Protein AF-A0A4Y8LS66-F1 (afdb_monomer_lite)

Radius of gyration: 32.59 Å; chains: 1; bounding box: 41×45×97 Å

Structure (mmCIF, N/CA/C/O backbone):
data_AF-A0A4Y8LS66-F1
#
_entry.id   AF-A0A4Y8LS66-F1
#
loop_
_atom_site.group_PDB
_atom_site.id
_atom_site.type_symbol
_atom_site.label_atom_id
_atom_site.label_alt_id
_atom_site.label_comp_id
_atom_site.label_asym_id
_atom_site.label_entity_id
_atom_site.label_seq_id
_atom_site.pdbx_PDB_ins_code
_atom_site.Cartn_x
_atom_site.Cartn_y
_atom_site.Cartn_z
_atom_site.occupancy
_atom_site.B_iso_or_equiv
_atom_site.auth_seq_id
_atom_site.auth_comp_id
_atom_site.auth_asym_id
_atom_site.auth_atom_id
_atom_site.pdbx_PDB_model_num
ATOM 1 N N . MET A 1 1 ? -23.556 -33.016 82.962 1.00 52.91 1 MET A N 1
ATOM 2 C CA . MET A 1 1 ? -24.385 -32.426 81.880 1.00 52.91 1 MET A CA 1
ATOM 3 C C . MET A 1 1 ? -23.724 -31.213 81.183 1.00 52.91 1 MET A C 1
ATOM 5 O O . MET A 1 1 ? -24.421 -30.287 80.812 1.00 52.91 1 MET A O 1
ATOM 9 N N . LYS A 1 2 ? -22.394 -31.188 80.949 1.00 52.06 2 LYS A N 1
ATOM 10 C CA . LYS A 1 2 ? -21.693 -30.030 80.322 1.00 52.06 2 LYS A CA 1
ATOM 11 C C . LYS A 1 2 ? -21.057 -30.310 78.947 1.00 52.06 2 LYS A C 1
ATOM 13 O O . LYS A 1 2 ? -20.600 -29.390 78.282 1.00 52.06 2 LYS A O 1
ATOM 18 N N . LYS A 1 3 ? -21.015 -31.574 78.500 1.00 43.00 3 LYS A N 1
ATOM 19 C CA . LYS A 1 3 ? -20.336 -31.973 77.248 1.00 43.00 3 LYS A CA 1
ATOM 20 C C . LYS A 1 3 ? -21.227 -31.909 75.997 1.00 43.00 3 LYS A C 1
ATOM 22 O O . LYS A 1 3 ? -20.695 -31.800 74.900 1.00 43.00 3 LYS A O 1
ATOM 27 N N . LEU A 1 4 ? -22.555 -31.929 76.156 1.00 46.50 4 LEU A N 1
ATOM 28 C CA . LEU A 1 4 ? -23.503 -31.929 75.033 1.00 46.50 4 LEU A CA 1
ATOM 29 C C . LEU A 1 4 ? -23.790 -30.512 74.499 1.00 46.50 4 LEU A C 1
ATOM 31 O O . LEU A 1 4 ? -23.851 -30.319 73.291 1.00 46.50 4 LEU A O 1
ATOM 35 N N . GLN A 1 5 ? -23.838 -29.495 75.370 1.00 47.88 5 GLN A N 1
ATOM 36 C CA . GLN A 1 5 ? -24.086 -28.102 74.961 1.00 47.88 5 GLN A CA 1
ATOM 37 C C . GLN A 1 5 ? -22.929 -27.461 74.176 1.00 47.88 5 GLN A C 1
ATOM 39 O O . GLN A 1 5 ? -23.162 -26.599 73.335 1.00 47.88 5 GLN A O 1
ATOM 44 N N . ARG A 1 6 ? -21.682 -27.908 74.389 1.00 50.78 6 ARG A N 1
ATOM 45 C CA . ARG A 1 6 ? -20.516 -27.384 73.656 1.00 50.78 6 ARG A CA 1
ATOM 46 C C . ARG A 1 6 ? -20.499 -27.781 72.177 1.00 50.78 6 ARG A C 1
ATOM 48 O O . ARG A 1 6 ? -19.992 -27.017 71.371 1.00 50.78 6 ARG A O 1
ATOM 55 N N . ARG A 1 7 ? -21.060 -28.941 71.810 1.00 50.38 7 ARG A N 1
ATOM 56 C CA . ARG A 1 7 ? -21.027 -29.445 70.422 1.00 50.38 7 ARG A CA 1
ATOM 57 C C . ARG A 1 7 ? -22.072 -28.789 69.519 1.00 50.38 7 ARG A C 1
ATOM 59 O O . ARG A 1 7 ? -21.804 -28.571 68.345 1.00 50.38 7 ARG A O 1
ATOM 66 N N . VAL A 1 8 ? -23.223 -28.421 70.080 1.00 50.72 8 VAL A N 1
ATOM 67 C CA . VAL A 1 8 ? -24.297 -27.734 69.343 1.00 50.72 8 VAL A CA 1
ATOM 68 C C . VAL A 1 8 ? -23.900 -26.287 69.016 1.00 50.72 8 VAL A C 1
ATOM 70 O O . VAL A 1 8 ? -24.192 -25.796 67.932 1.00 50.72 8 VAL A O 1
ATOM 73 N N . SER A 1 9 ? -23.147 -25.631 69.905 1.00 49.41 9 SER A N 1
ATOM 74 C CA . SER A 1 9 ? -22.680 -24.253 69.706 1.00 49.41 9 SER A CA 1
ATOM 75 C C . SER A 1 9 ? -21.636 -24.116 68.591 1.00 49.41 9 SER A C 1
ATOM 77 O O . SER A 1 9 ? -21.665 -23.129 67.864 1.00 49.41 9 SER A O 1
ATOM 79 N N . THR A 1 10 ? -20.751 -25.100 68.399 1.00 49.72 10 THR A N 1
ATOM 80 C CA . THR A 1 10 ? -19.751 -25.048 67.318 1.00 49.72 10 THR A CA 1
ATOM 81 C C . THR A 1 10 ? -20.375 -25.315 65.947 1.00 49.72 10 THR A C 1
ATOM 83 O O . THR A 1 10 ? -19.986 -24.685 64.970 1.00 49.72 10 THR A O 1
ATOM 86 N N . PHE A 1 11 ? -21.385 -26.187 65.870 1.00 47.47 11 PHE A N 1
ATOM 87 C CA . PHE A 1 11 ? -22.089 -26.465 64.613 1.00 47.47 11 PHE A CA 1
ATOM 88 C C . PHE A 1 11 ? -22.951 -25.288 64.135 1.00 47.47 11 PHE A C 1
ATOM 90 O O . PHE A 1 11 ? -23.036 -25.045 62.935 1.00 47.47 11 PHE A O 1
ATOM 97 N N . LEU A 1 12 ? -23.536 -24.514 65.054 1.00 43.09 12 LEU A N 1
ATOM 98 C CA . LEU A 1 12 ? -24.383 -23.373 64.694 1.00 43.09 12 LEU A CA 1
ATOM 99 C C . LEU A 1 12 ? -23.585 -22.177 64.132 1.00 43.09 12 LEU A C 1
ATOM 101 O O . LEU A 1 12 ? -24.113 -21.402 63.342 1.00 43.09 12 LEU A O 1
ATOM 105 N N . ILE A 1 13 ? -22.305 -22.041 64.497 1.00 49.91 13 ILE A N 1
ATOM 106 C CA . ILE A 1 13 ? -21.443 -20.929 64.050 1.00 49.91 13 ILE A CA 1
ATOM 107 C C . ILE A 1 13 ? -20.869 -21.181 62.643 1.00 49.91 13 ILE A C 1
ATOM 109 O O . ILE A 1 13 ? -20.672 -20.236 61.879 1.00 49.91 13 ILE A O 1
ATOM 113 N N . VAL A 1 14 ? -20.661 -22.447 62.259 1.00 48.34 14 VAL A N 1
ATOM 114 C CA . V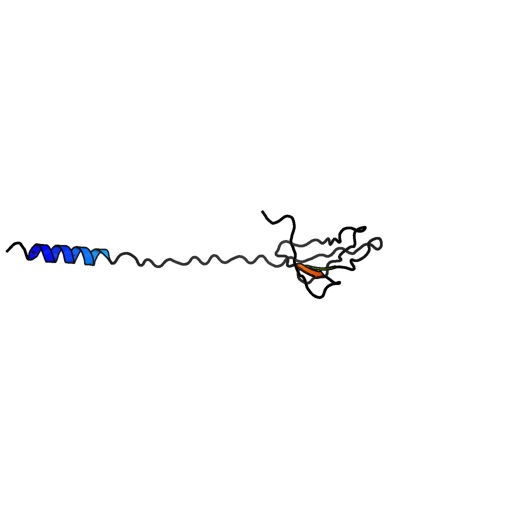AL A 1 14 ? -20.121 -22.813 60.934 1.00 48.34 14 VAL A CA 1
ATOM 115 C C . VAL A 1 14 ? -21.180 -22.701 59.829 1.00 48.34 14 VAL A C 1
ATOM 117 O O . VAL A 1 14 ? -20.859 -22.342 58.702 1.00 48.34 14 VAL A O 1
ATOM 120 N N . VAL A 1 15 ? -22.459 -22.934 60.140 1.00 49.34 15 VAL A N 1
ATOM 121 C CA . VAL A 1 15 ? -23.541 -22.824 59.141 1.00 49.34 15 VAL A CA 1
ATOM 122 C C . VAL A 1 15 ? -23.910 -21.360 58.855 1.00 49.34 15 VAL A C 1
ATOM 124 O O . VAL A 1 15 ? -24.299 -21.031 57.737 1.00 49.34 15 VAL A O 1
ATOM 127 N N . LEU A 1 16 ? -23.716 -20.448 59.817 1.00 44.44 16 LEU A N 1
ATOM 128 C CA . LEU A 1 16 ? -24.032 -19.023 59.644 1.00 44.44 16 LEU A CA 1
ATOM 129 C C . LEU A 1 16 ? -22.964 -18.239 58.852 1.00 44.44 16 LEU A C 1
ATOM 131 O O . LEU A 1 16 ? -23.201 -17.097 58.471 1.00 44.44 16 LEU A O 1
ATOM 135 N N . SER A 1 17 ? -21.799 -18.833 58.578 1.00 46.31 17 SER A N 1
ATOM 136 C CA . SER A 1 17 ? -20.685 -18.171 57.878 1.00 46.31 17 SER A CA 1
ATOM 137 C C . SER A 1 17 ? -20.613 -18.471 56.372 1.00 46.31 17 SER A C 1
ATOM 139 O O . SER A 1 17 ? -19.744 -17.934 55.692 1.00 46.31 17 SER A O 1
ATOM 141 N N . PHE A 1 18 ? -21.543 -19.261 55.819 1.00 47.69 18 PHE A N 1
ATOM 142 C CA . PHE A 1 18 ? -21.505 -19.682 54.408 1.00 47.69 18 PHE A CA 1
ATOM 143 C C . PHE A 1 18 ? -22.506 -18.977 53.471 1.00 47.69 18 PHE A C 1
ATOM 145 O O . PHE A 1 18 ? -22.561 -19.297 52.288 1.00 47.69 18 PHE A O 1
ATOM 152 N N . VAL A 1 19 ? -23.300 -18.016 53.959 1.00 52.09 19 VAL A N 1
ATOM 153 C CA . VAL A 1 19 ? -24.431 -17.441 53.190 1.00 52.09 19 VAL A CA 1
ATOM 154 C C . VAL A 1 19 ? -24.089 -16.117 52.476 1.00 52.09 19 VAL A C 1
ATOM 156 O O . VAL A 1 19 ? -24.923 -15.560 51.773 1.00 52.09 19 VAL A O 1
ATOM 159 N N . PHE A 1 20 ? -22.861 -15.598 52.586 1.00 50.84 20 PHE A N 1
ATOM 160 C CA . PHE A 1 20 ? -22.586 -14.187 52.260 1.00 50.84 20 PHE A CA 1
ATOM 161 C C . PHE A 1 20 ? -21.772 -13.880 50.989 1.00 50.84 20 PHE A C 1
ATOM 163 O O . PHE A 1 20 ? -21.187 -12.805 50.910 1.00 50.84 20 PHE A O 1
ATOM 170 N N . LEU A 1 21 ? -21.705 -14.759 49.980 1.00 54.22 21 LEU A N 1
ATOM 171 C CA . LEU A 1 21 ? -20.751 -14.566 48.867 1.00 54.22 21 LEU A CA 1
ATOM 172 C C . LEU A 1 21 ? -21.281 -14.875 47.458 1.00 54.22 21 LEU A C 1
ATOM 174 O O . LEU A 1 21 ? -20.561 -15.411 46.623 1.00 54.22 21 LEU A O 1
ATOM 178 N N . ILE A 1 22 ? -22.521 -14.487 47.153 1.00 60.00 22 ILE A N 1
ATOM 179 C CA . ILE A 1 22 ? -22.997 -14.458 45.758 1.00 60.00 22 ILE A CA 1
ATOM 180 C C . ILE A 1 22 ? -23.662 -13.107 45.477 1.00 60.00 22 ILE A C 1
ATOM 182 O O . ILE A 1 22 ? -24.878 -12.997 45.358 1.00 60.00 22 ILE A O 1
ATOM 186 N N . ALA A 1 23 ? -22.853 -12.049 45.411 1.00 64.88 23 ALA A N 1
ATOM 187 C CA . ALA A 1 23 ? -23.288 -10.803 44.793 1.00 64.88 23 ALA A CA 1
ATOM 188 C C . ALA A 1 23 ? -23.220 -10.975 43.263 1.00 64.88 23 ALA A C 1
ATOM 190 O O . ALA A 1 23 ? -22.180 -11.411 42.760 1.00 64.88 23 ALA A O 1
ATOM 191 N N . PRO A 1 24 ? -24.282 -10.659 42.502 1.00 63.56 24 PRO A N 1
ATOM 192 C CA . PRO A 1 24 ? -24.209 -10.669 41.050 1.00 63.56 24 PRO A CA 1
ATOM 193 C C . PRO A 1 24 ? -23.256 -9.558 40.605 1.00 63.56 24 PRO A C 1
ATOM 195 O O . PRO A 1 24 ? -23.510 -8.372 40.814 1.00 63.56 24 PRO A O 1
ATOM 198 N N . VAL A 1 25 ? -22.136 -9.950 40.004 1.00 67.19 25 VAL A N 1
ATOM 199 C CA . VAL A 1 25 ? -21.212 -9.017 39.363 1.00 67.19 25 VAL A CA 1
ATOM 200 C C . VAL A 1 25 ? -21.927 -8.491 38.120 1.00 67.19 25 VAL A C 1
ATOM 202 O O . VAL A 1 25 ? -22.044 -9.197 37.120 1.00 67.19 25 VAL A O 1
ATOM 205 N N . ALA A 1 26 ? -22.480 -7.280 38.196 1.00 64.12 26 ALA A N 1
ATOM 206 C CA . ALA A 1 26 ? -23.073 -6.624 37.040 1.00 64.12 26 ALA A CA 1
ATOM 207 C C . ALA A 1 26 ? -21.974 -6.427 35.987 1.00 64.12 26 ALA A C 1
ATOM 209 O O . ALA A 1 26 ? -21.045 -5.642 36.176 1.00 64.12 26 ALA A O 1
ATOM 210 N N . SER A 1 27 ? -22.041 -7.193 34.899 1.00 64.50 27 SER A N 1
ATOM 211 C CA . SER A 1 27 ? -21.121 -7.050 33.777 1.00 64.50 27 SER A CA 1
ATOM 212 C C . SER A 1 27 ? -21.424 -5.731 33.071 1.00 64.50 27 SER A C 1
ATOM 214 O O . SER A 1 27 ? -22.399 -5.618 32.331 1.00 64.50 27 SER A O 1
ATOM 216 N N . ILE A 1 28 ? -20.602 -4.713 33.326 1.00 63.69 28 ILE A N 1
ATOM 217 C CA . ILE A 1 28 ? -20.619 -3.464 32.566 1.00 63.69 28 ILE A CA 1
ATOM 218 C C . ILE A 1 28 ? -20.091 -3.799 31.169 1.00 63.69 28 ILE A C 1
ATOM 220 O O . ILE A 1 28 ? -18.889 -3.959 30.962 1.00 63.69 28 ILE A O 1
ATOM 224 N N . SER A 1 29 ? -21.004 -3.955 30.212 1.00 62.12 29 SER A N 1
ATOM 225 C CA . SER A 1 29 ? -20.662 -3.995 28.794 1.00 62.12 29 SER A CA 1
ATOM 226 C C . SER A 1 29 ? -20.216 -2.593 28.385 1.00 62.12 29 SER A C 1
ATOM 228 O O . SER A 1 29 ? -21.030 -1.686 28.224 1.00 62.12 29 SER A O 1
ATOM 230 N N . VAL A 1 30 ? -18.903 -2.395 28.270 1.00 59.16 30 VAL A N 1
ATOM 231 C CA . VAL A 1 30 ? -18.352 -1.224 27.590 1.00 59.16 30 VAL A CA 1
ATOM 232 C C . VAL A 1 30 ? -18.571 -1.465 26.101 1.00 59.16 30 VAL A C 1
ATOM 234 O O . VAL A 1 30 ? -17.905 -2.308 25.503 1.00 59.16 30 VAL A O 1
ATOM 237 N N . ALA A 1 31 ? -19.542 -0.769 25.513 1.00 60.88 31 ALA A N 1
ATOM 238 C CA . ALA A 1 31 ? -19.703 -0.740 24.069 1.00 60.88 31 ALA A CA 1
ATOM 239 C C . ALA A 1 31 ? -18.419 -0.152 23.467 1.00 60.88 31 ALA A C 1
ATOM 241 O O . ALA A 1 31 ? -18.130 1.033 23.632 1.00 60.88 31 ALA A O 1
ATOM 242 N N . ALA A 1 32 ? -17.616 -0.995 22.820 1.00 59.19 32 ALA A N 1
ATOM 243 C CA . ALA A 1 32 ? -16.482 -0.538 22.037 1.00 59.19 32 ALA A CA 1
ATOM 244 C C . ALA A 1 32 ? -17.037 0.327 20.901 1.00 59.19 32 ALA A C 1
ATOM 246 O O . ALA A 1 32 ? -17.744 -0.181 20.031 1.00 59.19 32 ALA A O 1
ATOM 247 N N . SER A 1 33 ? -16.758 1.633 20.914 1.00 56.12 33 SER A N 1
ATOM 248 C CA . SER A 1 33 ? -17.037 2.472 19.753 1.00 56.12 33 SER A CA 1
ATOM 249 C C . SER A 1 33 ? -16.118 2.002 18.630 1.00 56.12 33 SER A C 1
ATOM 251 O O . SER A 1 33 ? -14.918 2.286 18.639 1.00 56.12 33 SER A O 1
ATOM 253 N N . THR A 1 34 ? -16.646 1.228 17.689 1.00 65.75 34 THR A N 1
ATOM 254 C CA . THR A 1 34 ? -15.924 0.903 16.463 1.00 65.75 34 THR A CA 1
ATOM 255 C C . THR A 1 34 ? -15.762 2.208 15.695 1.00 65.75 34 THR A C 1
ATOM 257 O O . THR A 1 34 ? -16.747 2.748 15.192 1.00 65.75 34 THR A O 1
ATOM 260 N N . ALA A 1 35 ? -14.548 2.762 15.682 1.00 76.81 35 ALA A N 1
ATOM 261 C CA . ALA A 1 35 ? -14.236 3.897 14.825 1.00 76.81 35 ALA A CA 1
ATOM 262 C C . ALA A 1 35 ? -14.630 3.533 13.385 1.00 76.81 35 ALA A C 1
ATOM 264 O O . ALA A 1 35 ? -14.339 2.424 12.937 1.00 76.81 35 ALA A O 1
ATOM 265 N N . ALA A 1 36 ? -15.350 4.428 12.706 1.00 89.31 36 ALA A N 1
ATOM 266 C CA . ALA A 1 36 ? -15.751 4.214 11.320 1.00 89.31 36 ALA A CA 1
ATOM 267 C C . ALA A 1 36 ? -14.513 4.064 10.422 1.00 89.31 36 ALA A C 1
ATOM 269 O O . ALA A 1 36 ? -13.435 4.558 10.762 1.00 89.31 36 ALA A O 1
ATOM 270 N N . ASP A 1 37 ? -14.662 3.395 9.281 1.00 93.88 37 ASP A N 1
ATOM 271 C CA . ASP A 1 37 ? -13.587 3.314 8.293 1.00 93.88 37 ASP A CA 1
ATOM 272 C C . ASP A 1 37 ? -13.313 4.699 7.698 1.00 93.88 37 ASP A C 1
ATOM 274 O O . ASP A 1 37 ? -14.236 5.453 7.384 1.00 93.88 37 ASP A O 1
ATOM 278 N N . ALA A 1 38 ? -12.033 5.031 7.541 1.00 96.38 38 ALA A N 1
ATOM 279 C CA . ALA A 1 38 ? -11.618 6.276 6.916 1.00 96.38 38 ALA A CA 1
ATOM 280 C C . ALA A 1 38 ? -11.847 6.244 5.395 1.00 96.38 38 ALA A C 1
ATOM 282 O O . ALA A 1 38 ? -11.574 5.242 4.727 1.00 96.38 38 ALA A O 1
ATOM 283 N N . GLU A 1 39 ? -12.274 7.365 4.821 1.00 97.25 39 GLU A N 1
ATOM 284 C CA . GLU A 1 39 ? -12.258 7.568 3.374 1.00 97.25 39 GLU A CA 1
ATOM 285 C C . GLU A 1 39 ? -10.819 7.814 2.905 1.00 97.25 39 GLU A C 1
ATOM 287 O O . GLU A 1 39 ? -10.066 8.542 3.553 1.00 97.25 39 GLU A O 1
ATOM 292 N N . VAL A 1 40 ? -10.430 7.198 1.788 1.00 98.00 40 VAL A N 1
ATOM 293 C CA . VAL A 1 40 ? -9.070 7.255 1.235 1.00 98.00 40 VAL A CA 1
ATOM 294 C C . VAL A 1 40 ? -9.057 8.105 -0.030 1.00 98.00 40 VAL A C 1
ATOM 296 O O . VAL A 1 40 ? -9.824 7.856 -0.957 1.00 98.00 40 VAL A O 1
ATOM 299 N N . PHE A 1 41 ? -8.118 9.050 -0.104 1.00 97.81 41 PHE A N 1
ATOM 300 C CA . PHE A 1 41 ? -7.916 9.951 -1.239 1.00 97.81 41 PHE A CA 1
ATOM 301 C C . PHE A 1 41 ? -6.520 9.724 -1.853 1.00 97.81 41 PHE A C 1
ATOM 303 O O . PHE A 1 41 ? -5.529 10.309 -1.398 1.00 97.81 41 PHE A O 1
ATOM 310 N N . PRO A 1 42 ? -6.395 8.854 -2.875 1.00 97.00 42 PRO A N 1
ATOM 311 C CA . PRO A 1 42 ? -5.127 8.619 -3.557 1.00 97.00 42 PRO A CA 1
ATOM 312 C C . PRO A 1 42 ? -4.670 9.854 -4.335 1.00 97.00 42 PRO A C 1
ATOM 314 O O . PRO A 1 42 ? -5.460 10.492 -5.033 1.00 97.00 42 PRO A O 1
ATOM 317 N N . TYR A 1 43 ? -3.375 10.162 -4.283 1.00 95.38 43 TYR A N 1
ATOM 318 C CA . TYR A 1 43 ? -2.807 11.203 -5.134 1.00 95.38 43 TYR A CA 1
ATOM 319 C C . TYR A 1 43 ? -2.517 10.672 -6.535 1.00 95.38 43 TYR A C 1
ATOM 321 O O . TYR A 1 43 ? -2.013 9.563 -6.710 1.00 95.38 43 TYR A O 1
ATOM 329 N N . THR A 1 44 ? -2.778 11.493 -7.550 1.00 89.62 44 THR A N 1
ATOM 330 C CA . THR A 1 44 ? -2.400 11.171 -8.927 1.00 89.62 44 THR A CA 1
ATOM 331 C C . THR A 1 44 ? -0.881 11.158 -9.068 1.00 89.62 44 THR A C 1
ATOM 333 O O . THR A 1 44 ? -0.207 12.137 -8.738 1.00 89.62 44 THR A O 1
ATOM 336 N N . GLN A 1 45 ? -0.339 10.068 -9.605 1.00 87.69 45 GLN A N 1
ATOM 337 C CA . GLN A 1 45 ? 1.084 9.956 -9.899 1.00 87.69 45 GLN A CA 1
ATOM 338 C C . GLN A 1 45 ? 1.466 10.905 -11.047 1.00 87.69 45 GLN A C 1
ATOM 340 O O . GLN A 1 45 ? 0.884 10.863 -12.129 1.00 87.69 45 GLN A O 1
ATOM 345 N N . GLY A 1 46 ? 2.472 11.754 -10.826 1.00 87.25 46 GLY A N 1
ATOM 346 C CA . GLY A 1 46 ? 3.052 12.570 -11.896 1.00 87.25 46 GLY A CA 1
ATOM 347 C C . GLY A 1 46 ? 3.839 11.721 -12.902 1.00 87.25 46 GLY A C 1
ATOM 348 O O . GLY A 1 46 ? 4.484 10.747 -12.524 1.00 87.25 46 GLY A O 1
ATOM 349 N N . THR A 1 47 ? 3.864 12.129 -14.172 1.00 87.44 47 THR A N 1
ATOM 350 C CA . THR A 1 47 ? 4.486 11.372 -15.283 1.00 87.44 47 THR A CA 1
ATOM 351 C C . THR A 1 47 ? 5.992 11.140 -15.142 1.00 87.44 47 THR A C 1
ATOM 353 O O . THR A 1 47 ? 6.530 10.218 -15.744 1.00 87.44 47 THR A O 1
ATOM 356 N N . LYS A 1 48 ? 6.686 11.956 -14.338 1.00 88.38 48 LYS A N 1
ATOM 357 C CA . LYS A 1 48 ? 8.122 11.797 -14.047 1.00 88.38 48 LYS A CA 1
ATOM 358 C C . LYS A 1 48 ? 8.444 10.614 -13.124 1.00 88.38 48 LYS A C 1
ATOM 360 O O . LYS A 1 48 ? 9.614 10.281 -12.961 1.00 88.38 48 LYS A O 1
ATOM 365 N N . TYR A 1 49 ? 7.437 10.031 -12.478 1.00 89.25 49 TYR A N 1
ATOM 366 C CA . TYR A 1 49 ? 7.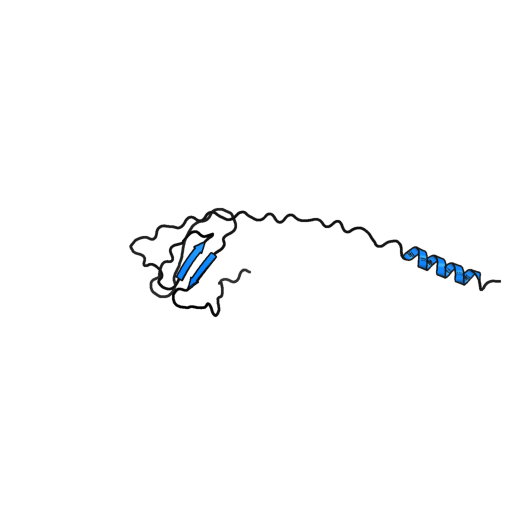599 8.925 -11.542 1.00 89.25 49 TYR A CA 1
ATOM 367 C C . TYR A 1 49 ? 7.243 7.604 -12.213 1.00 89.25 49 TYR A C 1
ATOM 369 O O . TYR A 1 49 ? 6.275 7.531 -12.969 1.00 89.25 49 TYR A O 1
ATOM 377 N N . GLN A 1 50 ? 8.006 6.558 -11.910 1.00 92.56 50 GLN A N 1
ATOM 378 C CA . GLN A 1 50 ? 7.729 5.207 -12.388 1.00 92.56 50 GLN A CA 1
ATOM 379 C C . GLN A 1 50 ? 6.855 4.461 -11.381 1.00 92.56 50 GLN A C 1
ATOM 381 O O . GLN A 1 50 ? 7.030 4.608 -10.173 1.00 92.56 50 GLN A O 1
ATOM 386 N N . THR A 1 51 ? 5.929 3.646 -11.876 1.00 93.88 51 THR A N 1
ATOM 387 C CA . THR A 1 51 ? 5.115 2.759 -11.037 1.00 93.88 51 THR A CA 1
ATOM 388 C C . THR A 1 51 ? 5.960 1.587 -10.533 1.00 93.88 51 THR A C 1
ATOM 390 O O . THR A 1 51 ? 6.852 1.111 -11.239 1.00 93.88 51 THR A O 1
ATOM 393 N N . SER A 1 52 ? 5.691 1.127 -9.311 1.00 94.31 52 SER A N 1
ATOM 394 C CA . SER A 1 52 ? 6.323 -0.069 -8.756 1.00 94.31 52 SER A CA 1
ATOM 395 C C . SER A 1 52 ? 6.017 -1.300 -9.607 1.00 94.31 52 SER A C 1
ATOM 397 O O . SER A 1 52 ? 4.887 -1.527 -10.036 1.00 94.31 52 SER A O 1
ATOM 399 N N . THR A 1 53 ? 7.041 -2.121 -9.815 1.00 93.25 53 THR A N 1
ATOM 400 C CA . THR A 1 53 ? 6.927 -3.452 -10.426 1.00 93.25 53 THR A CA 1
ATOM 401 C C . THR A 1 53 ? 6.941 -4.568 -9.385 1.00 93.25 53 THR A C 1
ATOM 403 O O . THR A 1 53 ? 6.857 -5.738 -9.745 1.00 93.25 53 THR A O 1
ATOM 406 N N . ASN A 1 54 ? 7.093 -4.221 -8.106 1.00 92.69 54 ASN A N 1
ATOM 407 C CA . ASN A 1 54 ? 7.263 -5.174 -7.013 1.00 92.69 54 ASN A CA 1
ATOM 408 C C . ASN A 1 54 ? 6.033 -5.228 -6.109 1.00 92.69 54 ASN A C 1
ATOM 410 O O . ASN A 1 54 ? 5.773 -6.276 -5.522 1.00 92.69 54 ASN A O 1
ATOM 414 N N . TYR A 1 55 ? 5.280 -4.129 -5.998 1.00 94.88 55 TYR A N 1
ATOM 415 C CA . TYR A 1 55 ? 4.194 -4.002 -5.035 1.00 94.88 55 TYR A CA 1
ATOM 416 C C . TYR A 1 55 ? 2.970 -3.285 -5.606 1.00 94.88 55 TYR A C 1
ATOM 418 O O . TYR A 1 55 ? 3.086 -2.339 -6.384 1.00 94.88 55 TYR A O 1
ATOM 426 N N . THR A 1 56 ? 1.790 -3.671 -5.122 1.00 97.00 56 THR A N 1
ATOM 427 C CA . THR A 1 56 ? 0.564 -2.863 -5.221 1.00 97.00 56 THR A CA 1
ATOM 428 C C . THR A 1 56 ? -0.037 -2.657 -3.844 1.00 97.00 56 THR A C 1
ATOM 430 O O . THR A 1 56 ? 0.031 -3.554 -3.002 1.00 97.00 56 THR A O 1
ATOM 433 N N . LEU A 1 57 ? -0.674 -1.505 -3.638 1.00 97.69 57 LEU A N 1
ATOM 434 C CA . LEU A 1 57 ? -1.312 -1.148 -2.378 1.00 97.69 57 LEU A CA 1
ATOM 435 C C . LEU A 1 57 ? -2.788 -0.812 -2.591 1.00 97.69 57 LEU A C 1
ATOM 437 O O . LEU A 1 57 ? -3.136 -0.029 -3.480 1.00 97.69 57 LEU A O 1
ATOM 441 N N . LYS A 1 58 ? -3.642 -1.338 -1.713 1.00 98.19 58 LYS A N 1
ATOM 442 C CA . LYS A 1 58 ? -4.957 -0.755 -1.443 1.00 98.19 58 LYS A CA 1
ATOM 443 C C . LYS A 1 58 ? -5.046 -0.298 0.006 1.00 98.19 58 LYS A C 1
ATOM 445 O O . LYS A 1 58 ? -4.500 -0.947 0.897 1.00 98.19 58 LYS A O 1
ATOM 450 N N . ALA A 1 59 ? -5.773 0.786 0.232 1.00 97.62 59 ALA A N 1
ATOM 451 C CA . ALA A 1 59 ? -6.172 1.241 1.558 1.00 97.62 59 ALA A CA 1
ATOM 452 C C . ALA A 1 59 ? -7.701 1.341 1.582 1.00 97.62 59 ALA A C 1
ATOM 454 O O . ALA A 1 59 ? -8.281 1.988 0.713 1.00 97.62 59 ALA A O 1
ATOM 455 N N . ASN A 1 60 ? -8.354 0.634 2.509 1.00 96.75 60 ASN A N 1
ATOM 456 C CA . ASN A 1 60 ? -9.820 0.496 2.565 1.00 96.75 60 ASN A CA 1
ATOM 457 C C . ASN A 1 60 ? -10.452 0.145 1.199 1.00 96.75 60 ASN A C 1
ATOM 459 O O . ASN A 1 60 ? -11.496 0.658 0.815 1.00 96.75 60 ASN A O 1
ATOM 463 N N . GLY A 1 61 ? -9.775 -0.712 0.425 1.00 96.31 61 GLY A N 1
ATOM 464 C CA . GLY A 1 61 ? -10.203 -1.130 -0.914 1.00 96.31 61 GLY A CA 1
ATOM 465 C C . GLY A 1 61 ? -9.882 -0.149 -2.052 1.00 96.31 61 GLY A C 1
ATOM 466 O O . GLY A 1 61 ? -9.876 -0.570 -3.210 1.00 96.31 61 GLY A O 1
ATOM 467 N N . ALA A 1 62 ? -9.544 1.111 -1.764 1.00 97.31 62 ALA A N 1
ATOM 468 C CA . ALA A 1 62 ? -9.127 2.081 -2.775 1.00 97.31 62 ALA A CA 1
ATOM 469 C C . ALA A 1 62 ? -7.687 1.813 -3.235 1.00 97.31 62 ALA A C 1
ATOM 471 O O . ALA A 1 62 ? -6.783 1.650 -2.414 1.00 97.31 62 ALA A O 1
ATOM 472 N N . ALA A 1 63 ? -7.459 1.784 -4.551 1.00 97.44 63 ALA A N 1
ATOM 473 C CA . ALA A 1 63 ? -6.129 1.592 -5.121 1.00 97.44 63 ALA A CA 1
ATOM 474 C C . ALA A 1 63 ? -5.250 2.831 -4.895 1.00 97.44 63 ALA A C 1
ATOM 476 O O . ALA A 1 63 ? -5.615 3.941 -5.288 1.00 97.44 63 ALA A O 1
ATOM 477 N N . VAL A 1 64 ? -4.072 2.631 -4.302 1.00 98.12 64 VAL A N 1
ATOM 478 C CA . VAL A 1 64 ? -3.089 3.689 -4.055 1.00 98.12 64 VAL A CA 1
ATOM 479 C C . VAL A 1 64 ? -1.881 3.471 -4.972 1.00 98.12 64 VAL A C 1
ATOM 481 O O . VAL A 1 64 ? -1.281 2.393 -4.925 1.00 98.12 64 VAL A O 1
ATOM 484 N N . PRO A 1 65 ? -1.485 4.463 -5.794 1.00 97.00 65 PRO A N 1
ATOM 485 C CA . PRO A 1 65 ? -0.289 4.351 -6.620 1.00 97.00 65 PRO A CA 1
ATOM 486 C C . PRO A 1 65 ? 0.967 4.112 -5.775 1.00 97.00 65 PRO A C 1
ATOM 488 O O . PRO A 1 65 ? 1.271 4.881 -4.861 1.00 97.00 65 PRO A O 1
ATOM 491 N N . VAL A 1 66 ? 1.709 3.058 -6.113 1.00 96.69 66 VAL A N 1
ATOM 492 C CA . VAL A 1 66 ? 3.024 2.769 -5.536 1.00 96.69 66 VAL A CA 1
ATOM 493 C C . VAL A 1 66 ? 4.086 3.213 -6.535 1.00 96.69 66 VAL A C 1
ATOM 495 O O . VAL A 1 66 ? 4.087 2.784 -7.690 1.00 96.69 66 VAL A O 1
ATOM 498 N N . ILE A 1 67 ? 4.982 4.085 -6.095 1.00 95.38 67 ILE A N 1
ATOM 499 C CA . ILE A 1 67 ? 6.031 4.703 -6.899 1.00 95.38 67 ILE A CA 1
ATOM 500 C C . ILE A 1 67 ? 7.355 3.999 -6.624 1.00 95.38 67 ILE A C 1
ATOM 502 O O . ILE A 1 67 ? 7.735 3.804 -5.469 1.00 95.38 67 ILE A O 1
ATOM 506 N N . ARG A 1 68 ? 8.087 3.682 -7.692 1.00 92.69 68 ARG A N 1
ATOM 507 C CA . ARG A 1 68 ? 9.464 3.198 -7.619 1.00 92.69 68 ARG A CA 1
ATOM 508 C C . ARG A 1 68 ? 10.402 4.360 -7.311 1.00 92.69 68 ARG A C 1
ATOM 510 O O . ARG A 1 68 ? 10.543 5.271 -8.135 1.00 92.69 68 ARG A O 1
ATOM 517 N N . ALA A 1 69 ? 11.046 4.349 -6.143 1.00 83.12 69 ALA A N 1
ATOM 518 C CA . ALA A 1 69 ? 12.142 5.277 -5.884 1.00 83.12 69 ALA A CA 1
ATOM 519 C C . ALA A 1 69 ? 13.409 4.795 -6.599 1.00 83.12 69 ALA A C 1
ATOM 521 O O . ALA A 1 69 ? 13.530 3.637 -6.990 1.00 83.12 69 ALA A O 1
ATOM 522 N N . PHE A 1 70 ? 14.355 5.713 -6.780 1.00 73.56 70 PHE A N 1
ATOM 523 C CA . PHE A 1 70 ? 15.500 5.606 -7.684 1.00 73.56 70 PHE A CA 1
ATOM 524 C C . PHE A 1 70 ? 16.424 4.388 -7.533 1.00 73.56 70 PHE A C 1
ATOM 526 O O . PHE A 1 70 ? 17.318 4.318 -8.362 1.00 73.56 70 PHE A O 1
ATOM 533 N N . ASN A 1 71 ? 16.236 3.479 -6.559 1.00 71.75 71 ASN A N 1
ATOM 534 C CA . ASN A 1 71 ? 16.586 2.044 -6.654 1.00 71.75 71 ASN A CA 1
ATOM 535 C C . ASN A 1 71 ? 16.302 1.231 -5.376 1.00 71.75 71 ASN A C 1
ATOM 537 O O . ASN A 1 71 ? 16.242 0.007 -5.459 1.00 71.75 71 ASN A O 1
ATOM 541 N N . ASP A 1 72 ? 16.107 1.877 -4.224 1.00 81.25 72 ASP A N 1
ATOM 542 C CA . ASP A 1 72 ? 16.282 1.168 -2.943 1.00 81.25 72 ASP A CA 1
ATOM 543 C C . ASP A 1 72 ? 14.980 0.920 -2.171 1.00 81.25 72 ASP A C 1
ATOM 545 O O . ASP A 1 72 ? 14.971 0.184 -1.186 1.00 81.25 72 ASP A O 1
ATOM 549 N N . TYR A 1 73 ? 13.875 1.536 -2.594 1.00 89.38 73 TYR A N 1
ATOM 550 C CA . TYR A 1 73 ? 12.564 1.341 -1.985 1.00 89.38 73 TYR A CA 1
ATOM 551 C C . TYR A 1 73 ? 11.443 1.803 -2.916 1.00 89.38 73 TYR A C 1
ATOM 553 O O . TYR A 1 73 ? 11.635 2.654 -3.783 1.00 89.38 73 TYR A O 1
ATOM 561 N N . ASP A 1 74 ? 10.250 1.275 -2.678 1.00 94.38 74 ASP A N 1
ATOM 562 C CA . ASP A 1 74 ? 9.022 1.758 -3.291 1.00 94.38 74 ASP A CA 1
ATOM 563 C C . ASP A 1 74 ? 8.192 2.468 -2.215 1.00 94.38 74 ASP A C 1
ATOM 565 O O . ASP A 1 74 ? 8.241 2.096 -1.040 1.00 94.38 74 ASP A O 1
ATOM 569 N N . TYR A 1 75 ? 7.451 3.509 -2.588 1.00 94.75 75 TYR A N 1
ATOM 570 C CA . TYR A 1 75 ? 6.649 4.287 -1.643 1.00 94.75 75 TYR A CA 1
ATOM 571 C C . TYR A 1 75 ? 5.262 4.599 -2.196 1.00 94.75 75 TYR A C 1
ATOM 573 O O . TYR A 1 75 ? 5.062 4.688 -3.404 1.00 94.75 75 TYR A O 1
ATOM 581 N N . ALA A 1 76 ? 4.296 4.797 -1.306 1.00 96.12 76 ALA A N 1
ATOM 582 C CA . ALA A 1 76 ? 2.928 5.154 -1.655 1.00 96.12 76 ALA A CA 1
ATOM 583 C C . ALA A 1 76 ? 2.429 6.225 -0.691 1.00 96.12 76 ALA A C 1
ATOM 585 O O . ALA A 1 76 ? 2.572 6.072 0.521 1.00 96.12 76 ALA A O 1
ATOM 586 N N . HIS A 1 77 ? 1.857 7.304 -1.222 1.00 95.38 77 HIS A N 1
ATOM 587 C CA . HIS A 1 77 ? 1.371 8.434 -0.431 1.00 95.38 77 HIS A CA 1
ATOM 588 C C . HIS A 1 77 ? -0.084 8.734 -0.797 1.00 95.38 77 HIS A C 1
ATOM 590 O O . HIS A 1 77 ? -0.443 8.767 -1.974 1.00 95.38 77 HIS A O 1
ATOM 596 N N . PHE A 1 78 ? -0.906 8.983 0.214 1.00 97.31 78 PHE A N 1
ATOM 597 C CA . PHE A 1 78 ? -2.317 9.337 0.084 1.00 97.31 78 PHE A CA 1
ATOM 598 C C . PHE A 1 78 ? -2.756 10.102 1.341 1.00 97.31 78 PHE A C 1
ATOM 600 O O . PHE A 1 78 ? -2.022 10.126 2.333 1.00 97.31 78 PHE A O 1
ATOM 607 N N . SER A 1 79 ? -3.923 10.739 1.310 1.00 97.81 79 SER A N 1
ATOM 608 C CA . SER A 1 79 ? -4.578 11.259 2.517 1.00 97.81 79 SER A CA 1
ATOM 609 C C . SER A 1 79 ? -5.804 10.423 2.862 1.00 97.81 79 SER A C 1
ATOM 611 O O . SER A 1 79 ? -6.362 9.733 2.009 1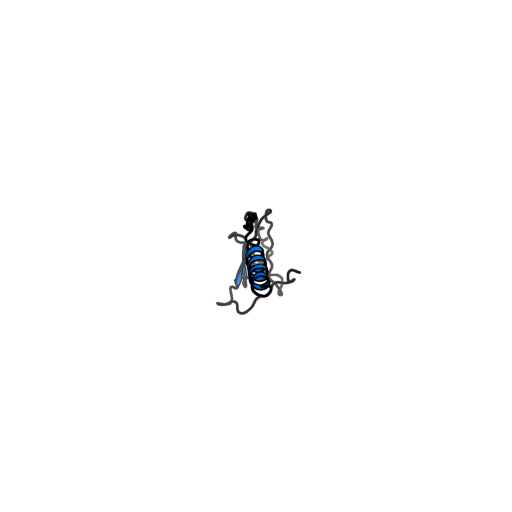.00 97.81 79 SER A O 1
ATOM 613 N N . ALA A 1 80 ? -6.217 10.473 4.123 1.00 97.38 80 ALA A N 1
ATOM 614 C CA . ALA A 1 80 ? -7.420 9.806 4.588 1.00 97.38 80 ALA A CA 1
ATOM 615 C C . ALA A 1 80 ? -8.187 10.692 5.571 1.00 97.38 80 ALA A C 1
ATOM 617 O O . ALA A 1 80 ? -7.590 11.563 6.213 1.00 97.38 80 ALA A O 1
ATOM 618 N N . SER A 1 81 ? -9.497 10.474 5.681 1.00 96.81 81 SER A N 1
ATOM 619 C CA . SER A 1 81 ? -10.299 11.063 6.756 1.00 96.81 81 SER A CA 1
ATOM 620 C C . SER A 1 81 ? -9.933 10.457 8.118 1.00 96.81 81 SER A C 1
ATOM 622 O O . SER A 1 81 ? -9.120 9.538 8.225 1.00 96.81 81 SER A O 1
ATOM 624 N N . GLU A 1 82 ? -10.565 10.951 9.181 1.00 94.88 82 GLU A N 1
ATOM 625 C CA . GLU A 1 82 ? -10.543 10.262 10.471 1.00 94.88 82 GLU A CA 1
ATOM 626 C C . GLU A 1 82 ? -11.215 8.885 10.347 1.00 94.88 82 GLU A C 1
ATOM 628 O O . GLU A 1 82 ? -12.212 8.747 9.634 1.00 94.88 82 GLU A O 1
ATOM 633 N N . GLY A 1 83 ? -10.654 7.875 11.019 1.00 93.75 83 GLY A N 1
ATOM 634 C CA . GLY A 1 83 ? -11.190 6.516 11.022 1.00 93.75 83 GLY A CA 1
ATOM 635 C C . GLY A 1 83 ? -10.129 5.418 10.961 1.00 93.75 83 GLY A C 1
ATOM 636 O O . GLY A 1 83 ? -8.923 5.672 11.024 1.00 93.75 83 GLY A O 1
ATOM 637 N N . LEU A 1 84 ? -10.590 4.173 10.852 1.00 94.88 84 LEU A N 1
ATOM 638 C CA . LEU A 1 84 ? -9.735 2.999 10.680 1.00 94.88 84 LEU A CA 1
ATOM 639 C C . LEU A 1 84 ? -9.274 2.860 9.224 1.00 94.88 84 LEU A C 1
ATOM 641 O O . LEU A 1 84 ? -10.031 3.102 8.286 1.00 94.88 84 LEU A O 1
ATOM 645 N N . ILE A 1 85 ? -8.023 2.430 9.040 1.00 95.50 85 ILE A N 1
ATOM 646 C CA . ILE A 1 85 ? -7.456 2.098 7.729 1.00 95.50 85 ILE A CA 1
ATOM 647 C C . ILE A 1 85 ? -6.939 0.663 7.758 1.00 95.50 85 ILE A C 1
ATOM 649 O O . ILE A 1 85 ? -6.092 0.312 8.583 1.00 95.50 85 ILE A O 1
ATOM 653 N N . THR A 1 86 ? -7.409 -0.138 6.808 1.00 96.19 86 THR A N 1
ATOM 654 C CA . THR A 1 86 ? -6.889 -1.464 6.483 1.00 96.19 86 THR A CA 1
ATOM 655 C C . THR A 1 86 ? -6.054 -1.380 5.212 1.00 96.19 86 THR A C 1
ATOM 657 O O . THR A 1 86 ? -6.519 -0.893 4.181 1.00 96.19 86 THR A O 1
ATOM 660 N N . TYR A 1 87 ? -4.823 -1.881 5.285 1.00 96.12 87 TYR A N 1
ATOM 661 C CA . TYR A 1 87 ? -3.895 -1.941 4.160 1.00 96.12 87 TYR A CA 1
ATOM 662 C C . TYR A 1 87 ? -3.865 -3.347 3.560 1.00 96.12 87 TYR A C 1
ATOM 664 O O . TYR A 1 87 ? -3.663 -4.325 4.278 1.00 96.12 87 TYR A O 1
ATOM 672 N N . GLU A 1 88 ? -3.994 -3.437 2.240 1.00 96.31 88 GLU A N 1
ATOM 673 C CA . GLU A 1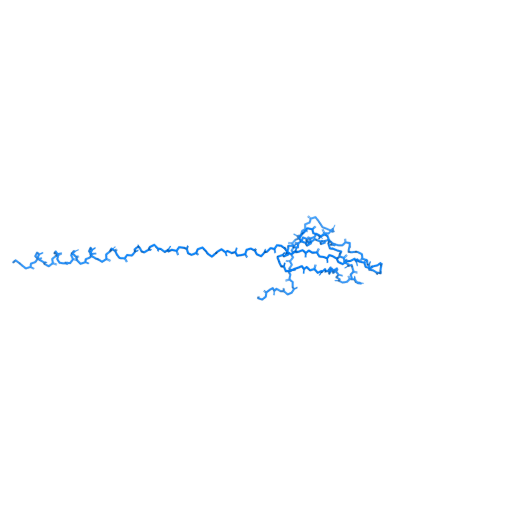 88 ? -3.769 -4.656 1.460 1.00 96.31 88 GLU A CA 1
ATOM 674 C C . GLU A 1 88 ? -2.538 -4.435 0.577 1.00 96.31 88 GLU A C 1
ATOM 676 O O . GLU A 1 88 ? -2.595 -3.721 -0.427 1.00 96.31 88 GLU A O 1
ATOM 681 N N . LEU A 1 89 ? -1.408 -5.019 0.980 1.00 95.00 89 LEU A N 1
ATOM 682 C CA . LEU A 1 89 ? -0.161 -4.996 0.221 1.00 95.00 89 LEU A CA 1
ATOM 683 C C . LEU A 1 89 ? 0.001 -6.326 -0.516 1.00 95.00 89 LEU A C 1
ATOM 685 O O . LEU A 1 89 ? 0.015 -7.384 0.110 1.00 95.00 89 LEU A O 1
ATOM 689 N N . THR A 1 90 ? 0.162 -6.269 -1.835 1.00 95.25 90 THR A N 1
ATOM 690 C CA . THR A 1 90 ? 0.489 -7.445 -2.657 1.00 95.25 90 THR A CA 1
ATOM 691 C C . THR A 1 90 ? 1.921 -7.334 -3.149 1.00 95.25 90 THR A C 1
ATOM 693 O O . THR A 1 90 ? 2.318 -6.275 -3.633 1.00 95.25 90 THR A O 1
ATOM 696 N N . ILE A 1 91 ? 2.680 -8.424 -3.044 1.00 93.94 91 ILE A N 1
ATOM 697 C CA . ILE A 1 91 ? 4.018 -8.553 -3.623 1.00 93.94 91 ILE A CA 1
ATOM 698 C C . ILE A 1 91 ? 3.864 -9.248 -4.980 1.00 93.94 91 ILE A C 1
ATOM 700 O O . ILE A 1 91 ? 3.341 -10.354 -5.044 1.00 93.94 91 ILE A O 1
ATOM 704 N N . LEU A 1 92 ? 4.272 -8.593 -6.066 1.00 92.44 92 LEU A N 1
ATOM 705 C CA . LEU A 1 92 ? 3.978 -9.025 -7.441 1.00 92.44 92 LEU A CA 1
ATOM 706 C C . LEU A 1 92 ? 4.939 -10.087 -7.983 1.00 92.44 92 LEU A C 1
ATOM 708 O O . LEU A 1 92 ? 4.635 -10.747 -8.971 1.00 92.44 92 LEU A O 1
ATOM 712 N N . ASN A 1 93 ? 6.114 -10.227 -7.374 1.00 86.56 93 ASN A N 1
ATOM 713 C CA . ASN A 1 93 ? 7.195 -11.089 -7.853 1.00 86.56 93 ASN A CA 1
ATOM 714 C C . ASN A 1 93 ? 7.348 -12.384 -7.037 1.00 86.56 93 ASN A C 1
ATOM 716 O O . ASN A 1 93 ? 8.390 -13.033 -7.103 1.00 86.56 93 ASN A O 1
ATOM 720 N N . THR A 1 94 ? 6.331 -12.751 -6.256 1.00 85.62 94 THR A N 1
ATOM 721 C CA . THR A 1 94 ? 6.307 -13.977 -5.455 1.00 85.62 94 THR A CA 1
ATOM 722 C C . THR A 1 94 ? 4.884 -14.502 -5.323 1.00 85.62 94 THR A C 1
ATOM 724 O O . THR A 1 94 ? 3.934 -13.730 -5.233 1.00 85.62 94 THR A O 1
ATOM 727 N N . ASP A 1 95 ? 4.748 -15.821 -5.224 1.00 82.25 95 ASP A N 1
ATOM 728 C CA . ASP A 1 95 ? 3.466 -16.477 -4.953 1.00 82.25 95 ASP A CA 1
ATOM 729 C C . ASP A 1 95 ? 3.146 -16.522 -3.449 1.00 82.25 95 ASP A C 1
ATOM 731 O O . ASP A 1 95 ? 2.029 -16.854 -3.045 1.00 82.25 95 ASP A O 1
ATOM 735 N N . LYS A 1 96 ? 4.132 -16.219 -2.590 1.00 8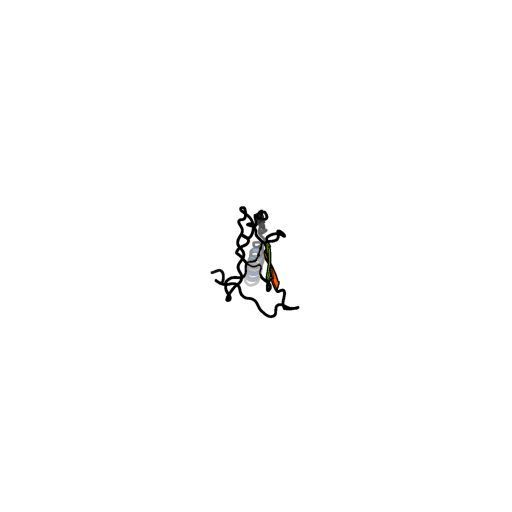4.75 96 LYS A N 1
ATOM 736 C CA . LYS A 1 96 ? 3.984 -16.298 -1.134 1.00 84.75 96 LYS A CA 1
ATOM 737 C C . LYS A 1 96 ? 4.807 -15.244 -0.396 1.00 84.75 96 LYS A C 1
ATOM 739 O O . LYS A 1 96 ? 5.979 -15.015 -0.689 1.00 84.75 96 LYS A O 1
ATOM 744 N N . VAL A 1 97 ? 4.201 -14.672 0.645 1.00 85.50 97 VAL A N 1
ATOM 745 C CA . VAL A 1 97 ? 4.908 -13.886 1.664 1.00 85.50 97 VAL A CA 1
ATOM 746 C C . VAL A 1 97 ? 5.513 -14.853 2.683 1.00 85.50 97 VAL A C 1
ATOM 748 O O . VAL A 1 97 ? 4.785 -15.577 3.363 1.00 85.50 97 VAL A O 1
ATOM 751 N N . HIS A 1 98 ? 6.842 -14.899 2.769 1.00 86.12 98 HIS A N 1
ATOM 752 C CA . HIS A 1 98 ? 7.544 -15.744 3.742 1.00 86.12 98 HIS A CA 1
ATOM 753 C C . HIS A 1 98 ? 7.608 -15.091 5.125 1.00 86.12 98 HIS A C 1
ATOM 755 O O . HIS A 1 98 ? 7.283 -15.724 6.124 1.00 86.12 98 HIS A O 1
ATOM 761 N N . GLU A 1 99 ? 7.998 -13.819 5.166 1.00 90.25 99 GLU A N 1
ATOM 762 C CA . GLU A 1 99 ? 8.150 -13.021 6.376 1.00 90.25 99 GLU A CA 1
ATOM 763 C C . GLU A 1 99 ? 7.856 -11.556 6.039 1.00 90.25 99 GLU A C 1
ATOM 765 O O . GLU A 1 99 ? 8.102 -11.108 4.917 1.00 90.25 99 GLU A O 1
ATOM 770 N N . TYR A 1 100 ? 7.328 -10.807 7.005 1.00 90.38 100 TYR A N 1
ATOM 771 C CA . TYR A 1 100 ? 7.225 -9.357 6.915 1.00 90.38 100 TYR A CA 1
ATOM 772 C C . TYR A 1 100 ? 7.433 -8.728 8.292 1.00 90.38 100 TYR A C 1
ATOM 774 O O . TYR A 1 100 ? 7.155 -9.333 9.329 1.00 90.38 100 TYR A O 1
ATOM 782 N N . SER A 1 101 ? 7.899 -7.483 8.302 1.00 91.81 101 SER A N 1
ATOM 783 C CA . SER A 1 101 ? 7.967 -6.666 9.509 1.00 91.81 101 SER A CA 1
ATOM 784 C C . SER A 1 101 ? 7.592 -5.224 9.183 1.00 91.81 101 SER A C 1
ATOM 786 O O . SER A 1 101 ? 7.815 -4.752 8.070 1.00 91.81 101 SER A O 1
ATOM 788 N N . ILE A 1 102 ? 6.986 -4.533 10.148 1.00 90.12 102 ILE A N 1
ATOM 789 C CA . ILE A 1 102 ? 6.630 -3.116 10.038 1.00 90.12 102 ILE A CA 1
ATOM 790 C C . ILE A 1 102 ? 7.538 -2.335 10.988 1.00 90.12 102 ILE A C 1
ATOM 792 O O . ILE A 1 102 ? 7.679 -2.704 12.158 1.00 90.12 102 ILE A O 1
ATOM 796 N N . SER A 1 103 ? 8.159 -1.275 10.467 1.00 89.31 103 SER A N 1
ATOM 797 C CA . SER A 1 103 ? 9.072 -0.397 11.197 1.00 89.31 103 SER A CA 1
ATOM 798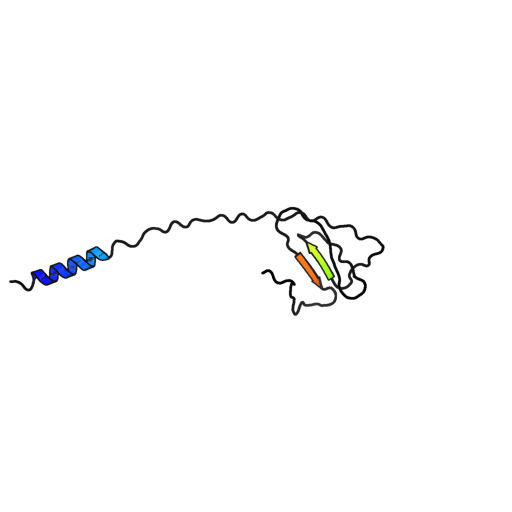 C C . SER A 1 103 ? 8.601 1.065 11.122 1.00 89.31 103 SER A C 1
ATOM 800 O O . SER A 1 103 ? 8.177 1.494 10.049 1.00 89.31 103 SER A O 1
ATOM 802 N N . PRO A 1 104 ? 8.697 1.841 12.217 1.00 90.50 104 PRO A N 1
ATOM 803 C CA . PRO A 1 104 ? 9.052 1.379 13.556 1.00 90.50 104 PRO A CA 1
ATOM 804 C C . PRO A 1 104 ? 7.984 0.428 14.113 1.00 90.50 104 PRO A C 1
ATOM 806 O O . PRO A 1 104 ? 6.805 0.509 13.761 1.00 90.50 104 PRO A O 1
ATOM 809 N N . LYS A 1 105 ? 8.397 -0.489 14.995 1.00 85.38 105 LYS A N 1
ATOM 810 C CA . LYS A 1 105 ? 7.431 -1.271 15.773 1.00 85.38 105 LYS A CA 1
ATOM 811 C C . LYS A 1 105 ? 6.649 -0.279 16.631 1.00 85.38 105 LYS A C 1
ATOM 813 O O . LYS A 1 105 ? 7.270 0.570 17.266 1.00 85.38 105 LYS A O 1
ATOM 818 N N . LYS A 1 106 ? 5.312 -0.367 16.626 1.00 76.31 106 LYS A N 1
ATOM 819 C CA . LYS A 1 106 ? 4.485 0.414 17.559 1.00 76.31 106 LYS A CA 1
ATOM 820 C C . LYS A 1 106 ? 5.050 0.210 18.970 1.00 76.31 106 LYS A C 1
ATOM 822 O O . LYS A 1 106 ? 5.227 -0.938 19.379 1.00 76.31 106 LYS A O 1
ATOM 827 N N . HIS A 1 107 ? 5.400 1.312 19.627 1.00 52.28 107 HIS A N 1
ATOM 828 C CA . HIS A 1 107 ? 5.784 1.330 21.035 1.00 52.28 107 HIS A CA 1
ATOM 829 C C . HIS A 1 107 ? 4.550 1.161 21.916 1.00 52.28 107 HIS A C 1
ATOM 831 O O . HIS A 1 107 ? 3.475 1.660 21.507 1.00 52.28 107 HIS A O 1
#

Organism: NCBI:txid652876

Sequence (107 aa):
MKKLQRRVSTFLIVVLSFVFLIAPVASISVAASTAADAEVFPYTQGTKYQTSTNYTLKANGAAVPVIRAFNDYDYAHFSASEGLITYELTILNTDKVHEYSISPKKH

Foldseek 3Di:
DPPPVVVVVVVVVVVVPPPPPDDPPPPPPPPPPQWAFKDKFADDDDPVWDFDPFKWKDKVNHTWTWTDDPDDDIDTDIDIDPGDIDMDMDTNPDPDDPDDDDPPDDD

pLDDT: mean 79.53, std 18.91, range [43.0, 98.19]

Secondary structure (DSSP, 8-state):
--SSHHHHHHHHHHHTTSSS--------------PPBPPEEEPPPPTTSEEPSSEEEEETTEEEPPEE-SSS-EE--EEE-SSB--EEEEETT-S-------SSPP-